Protein AF-A0A4Z0NPW8-F1 (afdb_monomer_lite)

Sequence (145 aa):
MIRLLHLAAIAGLIASAIYAYSIKYDTLYQAEQVAKLKTRLRKERDAIAVLRAEWQLLTRPDRLQGAVDKYLTLEPIGTAHLGRLADLPARADRGDEIARKLEALGLGATATPAAKERAPSTTAGRAEEPRTTGSTSTRTPTAKR

Secondary structure (DSSP, 8-state):
-HHHHHHHHHHHHHHHHHHHHHHHHHHHHHHHHHHHHHHHHHHHHHHHHHHHHHHHHHT-HHHHHHHHHHH--PPP--GGG---TTTSPP------HHHHHHHHTT---S-----------------------------------

Foldseek 3Di:
DVVVVVVVVVVVVVVVVVVVVVVVVVVVVVVVVVVVVVVVVVVVVVVVVVVVVVVCVVPVVVVVVVCCVVPPPDDPCDPVVVDDPVNDDDDPCPPPVVQVVCVVVVVNDDDDDDDDDDDDDDDDDDDDDDDDDDDDDDDDDDDDD

Radius of gyration: 37.79 Å; chains: 1; bounding box: 86×76×91 Å

Organism: NCBI:txid1141884

InterPro domains:
  IPR061217 Putative cell division protein FtsL, alphaproteobacteria [NF049847] (3-78)

pLDDT: mean 71.42, std 19.57, range [32.28, 97.5]

Structure (mmCIF, N/CA/C/O backbone):
data_AF-A0A4Z0NPW8-F1
#
_entry.id   AF-A0A4Z0NPW8-F1
#
loop_
_atom_site.group_PDB
_atom_site.id
_atom_site.type_symbol
_atom_site.label_atom_id
_atom_site.label_alt_id
_atom_site.label_comp_id
_atom_site.label_asym_id
_atom_site.label_entity_id
_atom_site.label_seq_id
_atom_site.pdbx_PDB_ins_code
_atom_site.Cartn_x
_atom_site.Cartn_y
_atom_site.Cartn_z
_atom_site.occupancy
_atom_site.B_iso_or_equiv
_atom_site.auth_seq_id
_atom_site.auth_comp_id
_atom_site.auth_asym_id
_atom_site.auth_atom_id
_atom_site.pdbx_PDB_model_num
ATOM 1 N N . MET A 1 1 ? 31.501 1.187 -51.767 1.00 70.69 1 MET A N 1
ATOM 2 C CA . MET A 1 1 ? 30.043 1.272 -51.513 1.00 70.69 1 MET A CA 1
ATOM 3 C C . MET A 1 1 ? 29.526 0.093 -50.682 1.00 70.69 1 MET A C 1
ATOM 5 O O . MET A 1 1 ? 28.930 0.335 -49.646 1.00 70.69 1 MET A O 1
ATOM 9 N N . ILE A 1 2 ? 29.856 -1.160 -51.021 1.00 85.25 2 ILE A N 1
ATOM 10 C CA . ILE A 1 2 ? 29.462 -2.377 -50.265 1.00 85.25 2 ILE A CA 1
ATOM 11 C C . ILE A 1 2 ? 29.902 -2.386 -48.785 1.00 85.25 2 ILE A C 1
ATOM 13 O O . ILE A 1 2 ? 29.156 -2.821 -47.915 1.00 85.25 2 ILE A O 1
ATOM 17 N N . ARG A 1 3 ? 31.075 -1.827 -48.459 1.00 88.56 3 ARG A N 1
ATOM 18 C CA . ARG A 1 3 ? 31.545 -1.719 -47.062 1.00 88.56 3 ARG A CA 1
ATOM 19 C C . ARG A 1 3 ? 30.628 -0.864 -46.174 1.00 88.56 3 ARG A C 1
ATOM 21 O O . ARG A 1 3 ? 30.493 -1.162 -44.995 1.00 88.56 3 ARG A O 1
ATOM 28 N N . LEU A 1 4 ? 29.980 0.159 -46.743 1.00 93.38 4 LEU A N 1
ATOM 29 C CA . LEU A 1 4 ? 29.052 1.027 -46.011 1.00 93.38 4 LEU A CA 1
ATOM 30 C C . LEU A 1 4 ? 27.768 0.267 -45.643 1.00 93.38 4 LEU A C 1
ATOM 32 O O . LEU A 1 4 ? 27.273 0.394 -44.529 1.00 93.38 4 LEU A O 1
ATOM 36 N N . LEU A 1 5 ? 27.282 -0.575 -46.563 1.00 93.69 5 LEU A N 1
ATOM 37 C CA . LEU A 1 5 ? 26.132 -1.454 -46.337 1.00 93.69 5 LEU A CA 1
ATOM 38 C C . LEU A 1 5 ? 26.407 -2.483 -45.236 1.00 93.69 5 LEU A C 1
ATOM 40 O O . LEU A 1 5 ? 25.559 -2.679 -44.372 1.00 93.69 5 LEU A O 1
ATOM 44 N N . HIS A 1 6 ? 27.597 -3.093 -45.210 1.00 93.88 6 HIS A N 1
ATOM 45 C CA . HIS A 1 6 ? 27.975 -3.988 -44.110 1.00 93.88 6 HIS A CA 1
ATOM 46 C C . HIS A 1 6 ? 28.028 -3.260 -42.764 1.00 93.88 6 HIS A C 1
ATOM 48 O O . HIS A 1 6 ? 27.532 -3.787 -41.771 1.00 93.88 6 HIS A O 1
ATOM 54 N N . LEU A 1 7 ? 28.574 -2.041 -42.728 1.00 95.38 7 LEU A N 1
ATOM 55 C CA . LEU A 1 7 ? 28.615 -1.238 -41.507 1.00 95.38 7 LEU A CA 1
ATOM 56 C C . LEU A 1 7 ? 27.201 -0.915 -40.998 1.00 95.38 7 LEU A C 1
ATOM 58 O O . LEU A 1 7 ? 26.927 -1.066 -39.811 1.00 95.38 7 LEU A O 1
ATOM 62 N N . ALA A 1 8 ? 26.293 -0.540 -41.903 1.00 95.56 8 ALA A N 1
ATOM 63 C CA . ALA A 1 8 ? 24.893 -0.284 -41.577 1.00 95.56 8 ALA A CA 1
ATOM 64 C C . ALA A 1 8 ? 24.174 -1.547 -41.073 1.00 95.56 8 ALA A C 1
ATOM 66 O O . ALA A 1 8 ? 23.426 -1.478 -40.101 1.00 95.56 8 ALA A O 1
ATOM 67 N N . ALA A 1 9 ? 24.435 -2.709 -41.681 1.00 94.81 9 ALA A N 1
ATOM 68 C CA . ALA A 1 9 ? 23.865 -3.981 -41.242 1.00 94.81 9 ALA A CA 1
ATOM 69 C C . ALA A 1 9 ? 24.342 -4.372 -39.832 1.00 94.81 9 ALA A C 1
ATOM 71 O O . ALA A 1 9 ? 23.532 -4.762 -38.993 1.00 94.81 9 ALA A O 1
ATOM 72 N N . ILE A 1 10 ? 25.639 -4.214 -39.545 1.00 96.38 10 ILE A N 1
ATOM 73 C CA . ILE A 1 10 ? 26.202 -4.465 -38.210 1.00 96.38 10 ILE A CA 1
ATOM 74 C C . ILE A 1 10 ? 25.614 -3.483 -37.191 1.00 96.38 10 ILE A C 1
ATOM 76 O O . ILE A 1 10 ? 25.207 -3.900 -36.109 1.00 96.38 10 ILE A O 1
ATOM 80 N N . ALA A 1 11 ? 25.508 -2.198 -37.540 1.00 96.94 11 ALA A N 1
ATOM 81 C CA . ALA A 1 11 ? 24.889 -1.194 -36.679 1.00 96.94 11 ALA A CA 1
ATOM 82 C C . ALA A 1 11 ? 23.421 -1.533 -36.369 1.00 96.94 11 ALA A C 1
ATOM 84 O O . ALA 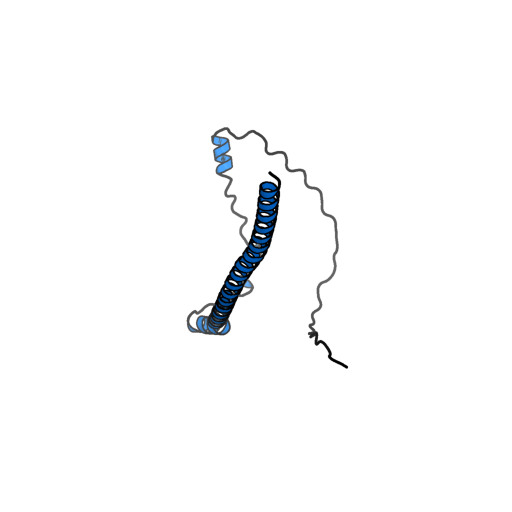A 1 11 ? 23.011 -1.455 -35.213 1.00 96.94 11 ALA A O 1
ATOM 85 N N . GLY A 1 12 ? 22.652 -1.978 -37.369 1.00 97.50 12 GLY A N 1
ATOM 86 C CA . GLY A 1 12 ? 21.277 -2.443 -37.182 1.00 97.50 12 GLY A CA 1
ATOM 87 C C . GLY A 1 12 ? 21.181 -3.654 -36.250 1.00 97.50 12 GLY A C 1
ATOM 88 O O . GLY A 1 12 ? 20.324 -3.688 -35.368 1.00 97.50 12 GLY A O 1
ATOM 89 N N . LEU A 1 13 ? 22.098 -4.616 -36.383 1.00 97.19 13 LEU A N 1
ATOM 90 C CA . LEU A 1 13 ? 22.153 -5.792 -35.511 1.00 97.19 13 LEU A CA 1
ATOM 91 C C . LEU A 1 13 ? 22.464 -5.407 -34.059 1.00 97.19 13 LEU A C 1
ATOM 93 O O . LEU A 1 13 ? 21.777 -5.856 -33.141 1.00 97.19 13 LEU A O 1
ATOM 97 N N . ILE A 1 14 ? 23.453 -4.534 -33.849 1.00 97.19 14 ILE A N 1
ATOM 98 C CA . ILE A 1 14 ? 23.809 -4.027 -32.517 1.00 97.19 14 ILE A CA 1
ATOM 99 C C . ILE A 1 14 ? 22.635 -3.248 -31.910 1.00 97.19 14 ILE A C 1
ATOM 101 O O . ILE A 1 14 ? 22.282 -3.482 -30.756 1.00 97.19 14 ILE A O 1
ATOM 105 N N . ALA A 1 15 ? 21.983 -2.373 -32.682 1.00 96.44 15 ALA A N 1
ATOM 106 C CA . ALA A 1 15 ? 20.821 -1.614 -32.223 1.00 96.44 15 ALA A CA 1
ATOM 107 C C . ALA A 1 15 ? 19.666 -2.535 -31.801 1.00 96.44 15 ALA A C 1
ATOM 109 O O . ALA A 1 15 ? 19.086 -2.343 -30.732 1.00 96.44 15 ALA A O 1
ATOM 110 N N . SER A 1 16 ? 19.377 -3.578 -32.587 1.00 96.38 16 SER A N 1
ATOM 111 C CA . SER A 1 16 ? 18.358 -4.573 -32.242 1.00 96.38 16 SER A CA 1
ATOM 112 C C . SER A 1 16 ? 18.700 -5.330 -30.956 1.00 96.38 16 SER A C 1
ATOM 114 O O . SER A 1 16 ? 17.810 -5.583 -30.144 1.00 96.38 16 SER A O 1
ATOM 116 N N . ALA A 1 17 ? 19.970 -5.687 -30.752 1.00 95.62 17 ALA A N 1
ATOM 117 C CA . ALA A 1 17 ? 20.415 -6.372 -29.541 1.00 95.62 17 ALA A CA 1
ATOM 118 C C . ALA A 1 17 ? 20.272 -5.480 -28.297 1.00 95.62 17 ALA A C 1
ATOM 120 O O . ALA A 1 17 ? 19.758 -5.929 -27.272 1.00 95.62 17 ALA A O 1
ATOM 121 N N . ILE A 1 18 ? 20.668 -4.206 -28.403 1.00 94.75 18 ILE A N 1
ATOM 122 C CA . ILE A 1 18 ? 20.516 -3.220 -27.324 1.00 94.75 18 ILE A CA 1
ATOM 123 C C . ILE A 1 18 ? 19.035 -3.014 -26.993 1.00 94.75 18 ILE A C 1
ATOM 125 O O . ILE A 1 18 ? 18.667 -3.059 -25.822 1.00 94.75 18 ILE A O 1
ATOM 129 N N . TYR A 1 19 ? 18.183 -2.850 -28.007 1.00 94.25 19 TYR A N 1
ATOM 130 C CA . TYR A 1 19 ? 16.743 -2.651 -27.829 1.00 94.25 19 TYR A CA 1
ATOM 131 C C . TYR A 1 19 ? 16.062 -3.845 -27.141 1.00 94.25 19 TYR A C 1
ATOM 133 O O . TYR A 1 19 ? 15.275 -3.680 -26.210 1.00 94.25 19 TYR A O 1
ATOM 141 N N . ALA A 1 20 ? 16.398 -5.073 -27.542 1.00 92.00 20 ALA A N 1
ATOM 142 C CA . ALA A 1 20 ? 15.877 -6.267 -26.880 1.00 92.00 20 ALA A CA 1
ATOM 143 C C . ALA A 1 20 ? 16.334 -6.357 -25.412 1.00 92.00 20 ALA A C 1
ATOM 145 O O . ALA A 1 20 ? 15.563 -6.751 -24.532 1.00 92.00 20 ALA A O 1
ATOM 146 N N . TYR A 1 21 ? 17.583 -5.972 -25.134 1.00 93.19 21 TYR A N 1
ATOM 147 C CA . TYR A 1 21 ? 18.124 -5.972 -23.780 1.00 93.19 21 TYR A CA 1
ATOM 148 C C . TYR A 1 21 ? 17.486 -4.898 -22.892 1.00 93.19 21 TYR A C 1
ATOM 150 O O . TYR A 1 21 ? 17.165 -5.192 -21.740 1.00 93.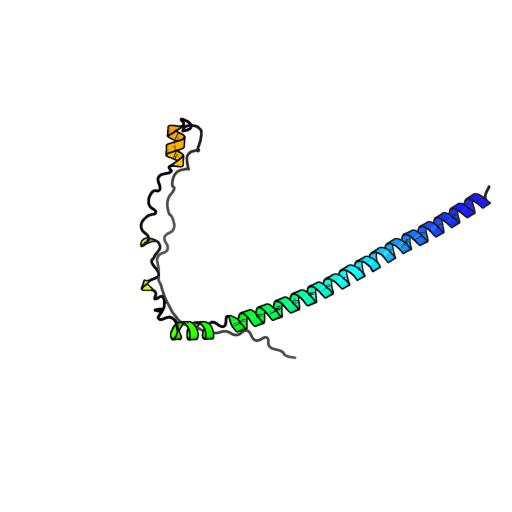19 21 TYR A O 1
ATOM 158 N N . SER A 1 22 ? 17.246 -3.691 -23.416 1.00 86.94 22 SER A N 1
ATOM 159 C CA . SER A 1 22 ? 16.602 -2.617 -22.652 1.00 86.94 22 SER A CA 1
ATOM 160 C C . SER A 1 22 ? 15.196 -3.021 -22.212 1.00 86.94 22 SER A C 1
ATOM 162 O O . SER A 1 22 ? 14.884 -2.905 -21.032 1.00 86.94 22 SER A O 1
ATOM 164 N N . ILE A 1 23 ? 14.403 -3.633 -23.103 1.00 86.88 23 ILE A N 1
ATOM 165 C CA . ILE A 1 23 ? 13.065 -4.146 -22.760 1.00 86.88 23 ILE A CA 1
ATOM 166 C C . ILE A 1 23 ? 13.145 -5.168 -21.622 1.00 86.88 23 ILE A C 1
ATOM 168 O O . ILE A 1 23 ? 12.387 -5.092 -20.654 1.00 86.88 23 ILE A O 1
ATOM 172 N N . LYS A 1 24 ? 14.077 -6.126 -21.705 1.00 83.75 24 LYS A N 1
ATOM 173 C CA . LYS A 1 24 ? 14.257 -7.121 -20.640 1.00 83.75 24 LYS A CA 1
ATOM 174 C C . LYS A 1 24 ? 14.603 -6.442 -19.312 1.00 83.75 24 LYS A C 1
ATOM 176 O O . LYS A 1 24 ? 14.028 -6.793 -18.284 1.00 83.75 24 LYS A O 1
ATOM 181 N N . TYR A 1 25 ? 15.506 -5.469 -19.329 1.00 81.31 25 TYR A N 1
ATOM 182 C CA . TYR A 1 25 ? 15.975 -4.803 -18.118 1.00 81.31 25 TYR A CA 1
ATOM 183 C C . TYR A 1 25 ? 14.899 -3.922 -17.468 1.00 81.31 25 TYR A C 1
ATOM 185 O O . TYR A 1 25 ? 14.732 -3.961 -16.248 1.00 81.31 25 TYR A O 1
ATOM 193 N N . ASP A 1 26 ? 14.106 -3.214 -18.274 1.00 75.62 26 ASP A N 1
ATOM 194 C CA . ASP A 1 26 ? 13.009 -2.372 -17.793 1.00 75.62 26 ASP A CA 1
ATOM 195 C C . ASP A 1 26 ? 11.963 -3.199 -17.035 1.00 75.62 26 ASP A C 1
ATOM 197 O O . ASP A 1 26 ? 11.493 -2.794 -15.968 1.00 75.62 26 ASP A O 1
ATOM 201 N N . THR A 1 27 ? 11.646 -4.404 -17.524 1.00 79.00 27 THR A N 1
ATOM 202 C CA . THR A 1 27 ? 10.704 -5.296 -16.826 1.00 79.00 27 THR A CA 1
ATOM 203 C C . THR A 1 27 ? 11.241 -5.782 -15.481 1.00 79.00 27 THR A C 1
ATOM 205 O O . THR A 1 27 ? 10.485 -5.834 -14.510 1.00 79.00 27 THR A O 1
ATOM 208 N N . LEU A 1 28 ? 12.540 -6.087 -15.391 1.00 76.38 28 LEU A N 1
ATOM 209 C CA . LEU A 1 28 ? 13.173 -6.518 -14.143 1.00 76.38 28 LEU A CA 1
ATOM 210 C C . LEU A 1 28 ? 13.216 -5.379 -13.123 1.00 76.38 28 LEU A C 1
ATOM 212 O O . LEU A 1 28 ? 12.834 -5.579 -11.970 1.00 76.38 28 LEU A O 1
ATOM 216 N N . TYR A 1 29 ? 13.604 -4.177 -13.552 1.00 79.44 29 TYR A N 1
ATOM 217 C CA . TYR A 1 29 ? 13.676 -3.012 -12.674 1.00 79.44 29 TYR A CA 1
ATOM 218 C C . TYR A 1 29 ? 12.308 -2.686 -12.064 1.00 79.44 29 TYR A C 1
ATOM 220 O O . TYR A 1 29 ? 12.180 -2.544 -10.845 1.00 79.44 29 TYR A O 1
ATOM 228 N N . GLN A 1 30 ? 11.252 -2.650 -12.882 1.00 75.56 30 GLN A N 1
ATOM 229 C CA . GLN A 1 30 ? 9.906 -2.381 -12.376 1.00 75.56 30 GLN A CA 1
ATOM 230 C C . GLN A 1 30 ? 9.363 -3.520 -11.506 1.00 75.56 30 GLN A C 1
ATOM 232 O O . GLN A 1 30 ? 8.706 -3.258 -10.495 1.00 75.56 30 GLN A O 1
ATOM 237 N N . ALA A 1 31 ? 9.674 -4.779 -11.830 1.00 80.38 31 ALA A N 1
ATOM 238 C CA . ALA A 1 31 ? 9.303 -5.917 -10.993 1.00 80.38 31 ALA A CA 1
ATOM 239 C C . ALA A 1 31 ? 9.941 -5.835 -9.595 1.00 80.38 31 ALA A C 1
ATOM 241 O O . ALA A 1 31 ? 9.257 -6.066 -8.592 1.00 80.38 31 ALA A O 1
ATOM 242 N N . GLU A 1 32 ? 11.212 -5.437 -9.502 1.00 82.12 32 GLU A N 1
ATOM 243 C CA . GLU A 1 32 ? 11.882 -5.209 -8.220 1.00 82.12 32 GLU A CA 1
ATOM 244 C C . GLU A 1 32 ? 11.237 -4.076 -7.417 1.00 82.12 32 GLU A C 1
ATOM 246 O O . GLU A 1 32 ? 11.045 -4.209 -6.204 1.00 82.12 32 GLU A O 1
ATOM 251 N N . GLN A 1 33 ? 10.876 -2.967 -8.069 1.00 86.69 33 GLN A N 1
ATOM 252 C CA . GLN A 1 33 ? 10.196 -1.856 -7.398 1.00 86.69 33 GLN A CA 1
ATOM 253 C C . GLN A 1 33 ? 8.840 -2.289 -6.834 1.00 86.69 33 GL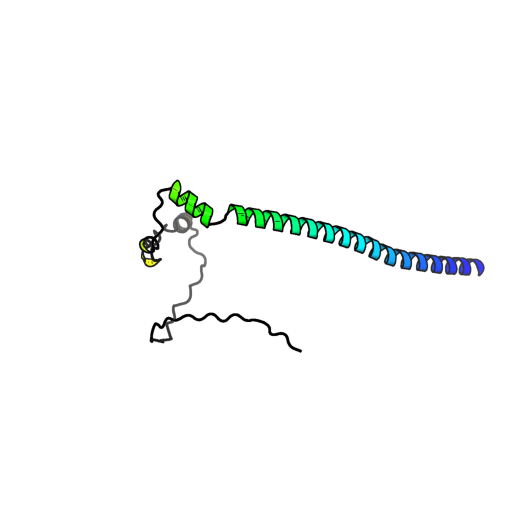N A C 1
ATOM 255 O O . GLN A 1 33 ? 8.535 -2.016 -5.669 1.00 86.69 33 GLN A O 1
ATOM 260 N N . VAL A 1 34 ? 8.053 -3.035 -7.613 1.00 90.19 34 VAL A N 1
ATOM 261 C CA . VAL A 1 34 ? 6.766 -3.582 -7.166 1.00 90.19 34 VAL A CA 1
ATOM 262 C C . VAL A 1 34 ? 6.955 -4.557 -6.002 1.00 90.19 34 VAL A C 1
ATOM 264 O O . VAL A 1 34 ? 6.183 -4.513 -5.043 1.00 90.19 34 VAL A O 1
ATOM 267 N N . ALA A 1 35 ? 7.982 -5.409 -6.028 1.00 89.38 35 ALA A N 1
ATOM 268 C CA . ALA A 1 35 ? 8.289 -6.312 -4.918 1.00 89.38 35 ALA A CA 1
ATOM 269 C C . ALA A 1 35 ? 8.660 -5.540 -3.636 1.00 89.38 35 ALA A C 1
ATOM 271 O O . ALA A 1 35 ? 8.141 -5.832 -2.553 1.00 89.38 35 ALA A O 1
ATOM 272 N N . LYS A 1 36 ? 9.490 -4.496 -3.752 1.00 91.62 36 LYS A N 1
ATOM 273 C CA . LYS A 1 36 ? 9.837 -3.599 -2.635 1.00 91.62 36 LYS A CA 1
ATOM 274 C C . LYS A 1 36 ? 8.602 -2.889 -2.072 1.00 91.62 36 LYS A C 1
ATOM 276 O O . LYS A 1 36 ? 8.448 -2.813 -0.857 1.00 91.62 36 LYS A O 1
ATOM 281 N N . LEU A 1 37 ? 7.687 -2.422 -2.920 1.00 93.75 37 LEU A N 1
ATOM 282 C CA . LEU A 1 37 ? 6.441 -1.799 -2.462 1.00 93.75 37 LEU A CA 1
ATOM 283 C C . LEU A 1 37 ? 5.514 -2.801 -1.768 1.00 93.75 37 LEU A C 1
ATOM 285 O O . LEU A 1 37 ? 5.002 -2.520 -0.687 1.00 93.75 37 LEU A O 1
ATOM 289 N N . LYS A 1 38 ? 5.335 -3.994 -2.343 1.00 93.69 38 LYS A N 1
ATOM 290 C CA . LYS A 1 38 ? 4.498 -5.053 -1.756 1.00 93.69 38 LYS A CA 1
ATOM 291 C C . LYS A 1 38 ? 4.989 -5.473 -0.373 1.00 93.69 38 LYS A C 1
ATOM 293 O O . LYS A 1 38 ? 4.172 -5.684 0.520 1.00 93.69 38 LYS A O 1
ATOM 298 N N . THR A 1 39 ? 6.304 -5.568 -0.178 1.00 94.81 39 THR A N 1
ATOM 299 C CA . THR A 1 39 ? 6.874 -5.896 1.137 1.00 94.81 39 THR A CA 1
ATOM 300 C C . THR A 1 39 ? 6.646 -4.783 2.161 1.00 94.81 39 THR A C 1
ATOM 302 O O . THR A 1 39 ? 6.299 -5.091 3.299 1.00 94.81 39 THR A O 1
ATOM 305 N N . ARG A 1 40 ? 6.753 -3.502 1.778 1.00 93.75 40 ARG A N 1
ATOM 306 C CA . ARG A 1 40 ? 6.391 -2.373 2.661 1.00 93.75 40 ARG A CA 1
ATOM 307 C C . ARG A 1 40 ? 4.908 -2.386 3.024 1.00 93.75 40 ARG A C 1
ATOM 309 O O . ARG A 1 40 ? 4.583 -2.365 4.205 1.00 93.75 40 ARG A O 1
ATOM 316 N N . LEU A 1 41 ? 4.029 -2.551 2.033 1.00 95.62 41 LEU A N 1
ATOM 317 C CA . LEU A 1 41 ? 2.584 -2.636 2.252 1.00 95.62 41 LEU A CA 1
ATOM 318 C C . LEU A 1 41 ? 2.218 -3.786 3.197 1.00 95.62 41 LEU A C 1
ATOM 320 O O . LEU A 1 41 ? 1.304 -3.663 4.010 1.00 95.62 41 LEU A O 1
ATOM 324 N N . ARG A 1 42 ? 2.924 -4.921 3.106 1.00 95.19 42 ARG A N 1
ATOM 325 C CA . ARG A 1 42 ? 2.707 -6.035 4.029 1.00 95.19 42 ARG A CA 1
ATOM 326 C C . ARG A 1 42 ? 3.067 -5.653 5.464 1.00 95.19 42 ARG A C 1
ATOM 328 O O . ARG A 1 42 ? 2.247 -5.875 6.346 1.00 95.19 42 ARG A O 1
ATOM 335 N N . LYS A 1 43 ? 4.226 -5.023 5.676 1.00 95.50 43 LYS A N 1
ATOM 336 C CA . LYS A 1 43 ? 4.651 -4.546 7.003 1.00 95.50 43 LYS A CA 1
ATOM 337 C C . LYS A 1 43 ? 3.659 -3.550 7.603 1.00 95.50 43 LYS A C 1
ATOM 339 O O . LYS A 1 43 ? 3.320 -3.662 8.774 1.00 95.50 43 LYS A O 1
ATOM 344 N N . GLU A 1 44 ? 3.166 -2.611 6.800 1.00 95.56 44 GLU A N 1
ATOM 345 C CA . GLU A 1 44 ? 2.157 -1.639 7.240 1.00 95.56 44 GLU A CA 1
ATOM 346 C C . GLU A 1 44 ? 0.842 -2.322 7.635 1.00 95.56 44 GLU A C 1
ATOM 348 O O . GLU A 1 44 ? 0.264 -2.005 8.672 1.00 95.56 44 GLU A O 1
ATOM 353 N N . ARG A 1 45 ? 0.385 -3.307 6.853 1.00 95.94 45 ARG A N 1
ATOM 354 C CA . ARG A 1 45 ? -0.813 -4.095 7.187 1.00 95.94 45 ARG A CA 1
ATOM 355 C C . ARG A 1 45 ? -0.649 -4.890 8.475 1.00 95.94 45 ARG A C 1
ATOM 357 O O . ARG A 1 45 ? -1.584 -4.932 9.270 1.00 95.94 45 ARG A O 1
ATOM 364 N N . ASP A 1 46 ? 0.515 -5.496 8.679 1.00 95.88 46 ASP A N 1
ATOM 365 C CA . ASP A 1 46 ? 0.806 -6.244 9.901 1.00 95.88 46 ASP A CA 1
ATOM 366 C C . ASP A 1 46 ? 0.835 -5.292 11.117 1.00 95.88 46 ASP A C 1
ATOM 368 O O . ASP A 1 46 ? 0.254 -5.609 12.153 1.00 95.88 46 ASP A O 1
ATOM 372 N N . ALA A 1 47 ? 1.385 -4.078 10.974 1.00 95.69 47 ALA A N 1
ATOM 373 C CA . ALA A 1 47 ? 1.333 -3.050 12.019 1.00 95.69 47 ALA A CA 1
ATOM 374 C C . ALA A 1 47 ? -0.111 -2.628 12.353 1.00 95.69 47 ALA A C 1
ATOM 376 O O . ALA A 1 47 ? -0.494 -2.601 13.521 1.00 95.69 47 ALA A O 1
ATOM 377 N N . ILE A 1 48 ? -0.949 -2.372 11.341 1.00 95.94 48 ILE A N 1
ATOM 378 C CA . ILE A 1 48 ? -2.373 -2.049 11.542 1.00 95.94 48 ILE A CA 1
ATOM 379 C C . ILE A 1 48 ? -3.103 -3.191 12.261 1.00 95.94 48 ILE A C 1
ATOM 381 O O . ILE A 1 48 ? -3.955 -2.935 13.113 1.00 95.94 48 ILE A O 1
ATOM 385 N N . ALA A 1 49 ? -2.785 -4.448 11.939 1.00 95.19 49 ALA A N 1
ATOM 386 C CA . ALA A 1 49 ? -3.389 -5.604 12.596 1.00 95.19 49 ALA A CA 1
ATOM 387 C C . ALA A 1 49 ? -3.049 -5.655 14.094 1.00 95.19 49 ALA A C 1
ATOM 389 O O . ALA A 1 49 ? -3.941 -5.912 14.903 1.00 95.19 49 ALA A O 1
ATOM 390 N N . VAL A 1 50 ? -1.802 -5.346 14.465 1.00 96.56 50 VAL A N 1
ATOM 391 C CA . VAL A 1 50 ? -1.381 -5.238 15.871 1.00 96.56 50 VAL A CA 1
ATOM 392 C C . VAL A 1 50 ? -2.134 -4.113 16.578 1.00 96.56 50 VAL A C 1
ATOM 394 O O . VAL A 1 50 ? -2.778 -4.370 17.592 1.00 96.56 50 VAL A O 1
ATOM 397 N N . LEU A 1 51 ? -2.161 -2.903 16.008 1.00 95.56 51 LEU A N 1
ATOM 398 C CA . LEU A 1 51 ? -2.889 -1.772 16.601 1.00 95.56 51 LEU A CA 1
ATOM 399 C C . LEU A 1 51 ? -4.383 -2.081 16.776 1.00 95.56 51 LEU A C 1
ATOM 401 O O . LEU A 1 51 ? -4.997 -1.707 17.773 1.00 95.56 51 LEU A O 1
ATOM 405 N N . ARG A 1 52 ? -4.992 -2.791 15.821 1.00 93.06 52 ARG A N 1
ATOM 406 C CA . ARG A 1 52 ? -6.395 -3.205 15.923 1.00 93.06 52 ARG A CA 1
ATOM 407 C C . ARG A 1 52 ? -6.611 -4.234 17.032 1.00 93.06 52 ARG A C 1
ATOM 409 O O . ARG A 1 52 ? -7.635 -4.167 17.707 1.00 93.06 52 ARG A O 1
ATOM 416 N N . ALA A 1 53 ? -5.669 -5.154 17.231 1.00 93.62 53 ALA A N 1
ATOM 417 C CA . ALA A 1 53 ? -5.713 -6.110 18.333 1.00 93.62 53 ALA A CA 1
ATOM 418 C C . ALA A 1 53 ? -5.568 -5.407 19.694 1.00 93.62 53 ALA A C 1
ATOM 420 O O . ALA A 1 53 ? -6.304 -5.718 20.631 1.00 93.62 53 ALA A O 1
ATOM 421 N N . GLU A 1 54 ? -4.687 -4.412 19.791 1.00 93.25 54 GLU A N 1
ATOM 422 C CA . GLU A 1 54 ? -4.551 -3.567 20.983 1.00 93.25 54 GLU A CA 1
ATOM 423 C C . GLU A 1 54 ? -5.828 -2.770 21.257 1.00 93.25 54 GLU A C 1
ATOM 425 O O . GLU A 1 54 ? -6.302 -2.718 22.392 1.00 93.25 54 GLU A O 1
ATOM 430 N N . TRP A 1 55 ? -6.453 -2.217 20.218 1.00 90.75 55 TRP A N 1
ATOM 431 C CA . TRP A 1 55 ? -7.728 -1.521 20.365 1.00 90.75 55 TRP A CA 1
ATOM 432 C C . TRP A 1 55 ? -8.835 -2.460 20.857 1.00 90.75 55 TRP A C 1
ATOM 434 O O . TRP A 1 55 ? -9.557 -2.128 21.792 1.00 90.75 55 TRP A O 1
ATOM 444 N N . GLN A 1 56 ? -8.923 -3.678 20.315 1.00 89.25 56 GLN A N 1
ATOM 445 C CA . GLN A 1 56 ? -9.856 -4.697 20.810 1.00 89.25 56 GLN A CA 1
ATOM 446 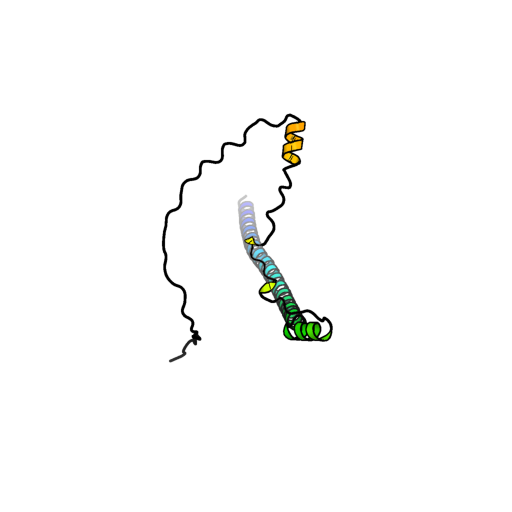C C . GLN A 1 56 ? -9.590 -5.090 22.269 1.00 89.25 56 GLN A C 1
ATOM 448 O O . GLN A 1 56 ? -10.531 -5.368 23.011 1.00 89.25 56 GLN A O 1
ATOM 453 N N . LEU A 1 57 ? -8.325 -5.111 22.694 1.00 86.38 57 LEU A N 1
ATOM 454 C CA . LEU A 1 57 ? -7.940 -5.347 24.084 1.00 86.38 57 LEU A CA 1
ATOM 455 C C . LEU A 1 57 ? -8.385 -4.196 25.004 1.00 86.38 57 LEU A C 1
ATOM 457 O O . LEU A 1 57 ? -8.865 -4.460 26.109 1.00 86.38 57 LEU A O 1
ATOM 461 N N . LEU A 1 58 ? -8.255 -2.943 24.559 1.00 81.56 58 LEU A N 1
ATOM 462 C CA . LEU A 1 58 ? -8.676 -1.760 25.320 1.00 81.56 58 LEU A CA 1
ATOM 463 C C . LEU A 1 58 ? -10.202 -1.616 25.382 1.00 81.56 58 LEU A C 1
ATOM 465 O O . LEU A 1 58 ? -10.740 -1.287 26.435 1.00 81.56 58 LEU A O 1
ATOM 469 N N . THR A 1 59 ? -10.910 -1.911 24.292 1.00 81.06 59 THR A N 1
ATOM 470 C CA . THR A 1 59 ? -12.377 -1.801 24.187 1.00 81.06 59 THR A CA 1
ATOM 471 C C . THR A 1 59 ? -13.094 -3.077 24.642 1.00 81.06 59 THR A C 1
ATOM 473 O O . THR A 1 59 ? -14.232 -3.330 24.253 1.00 81.06 59 THR A O 1
ATOM 476 N N . ARG A 1 60 ? -12.459 -3.918 25.471 1.00 82.81 60 ARG A N 1
ATOM 477 C CA . ARG A 1 60 ? -13.115 -5.118 26.011 1.00 82.81 60 ARG A CA 1
ATOM 478 C C . ARG A 1 60 ? -14.411 -4.715 26.736 1.00 82.81 60 ARG A C 1
ATOM 480 O O . ARG A 1 60 ? -14.325 -3.991 27.732 1.00 82.81 60 ARG A O 1
ATOM 487 N N . PRO A 1 61 ? -15.590 -5.188 26.278 1.00 78.50 61 PRO A N 1
ATOM 488 C CA . PRO A 1 61 ? -16.881 -4.735 26.793 1.00 78.50 61 PRO A CA 1
ATOM 489 C C . PRO A 1 61 ? -17.042 -5.056 28.275 1.00 78.50 61 PRO A C 1
ATOM 491 O O . PRO A 1 61 ? -17.596 -4.250 28.998 1.00 78.50 61 PRO A O 1
ATOM 494 N N . ASP A 1 62 ? -16.461 -6.161 28.738 1.00 77.69 62 ASP A N 1
ATOM 495 C CA . ASP A 1 62 ? -16.452 -6.576 30.143 1.00 77.69 62 ASP A CA 1
ATOM 496 C C . ASP A 1 62 ? -15.776 -5.540 31.068 1.00 77.69 62 ASP A C 1
ATOM 498 O O . ASP A 1 62 ? -16.294 -5.183 32.124 1.00 77.69 62 ASP A O 1
ATOM 502 N N . ARG A 1 63 ? -14.652 -4.940 30.631 1.00 77.25 63 ARG A N 1
ATOM 503 C CA . ARG A 1 63 ? -13.982 -3.873 31.403 1.00 77.25 63 ARG A CA 1
ATOM 504 C C . ARG A 1 63 ? -14.755 -2.558 31.358 1.00 77.25 63 ARG A C 1
ATOM 506 O O . ARG A 1 63 ? -14.737 -1.817 32.336 1.00 77.25 63 ARG A O 1
ATOM 513 N N . LEU A 1 64 ? -15.402 -2.265 30.230 1.00 75.12 64 LEU A N 1
ATOM 514 C CA . LEU A 1 64 ? -16.253 -1.085 30.081 1.00 75.12 64 LEU A CA 1
ATOM 515 C C . LEU A 1 64 ? -17.532 -1.216 30.916 1.00 75.12 64 LEU A C 1
ATOM 517 O O . LEU A 1 64 ? -17.896 -0.257 31.580 1.00 75.12 64 LEU A O 1
ATOM 521 N N . GLN A 1 65 ? -18.157 -2.394 30.954 1.00 72.44 65 GLN A N 1
ATOM 522 C CA . GLN A 1 65 ? -19.326 -2.694 31.786 1.00 72.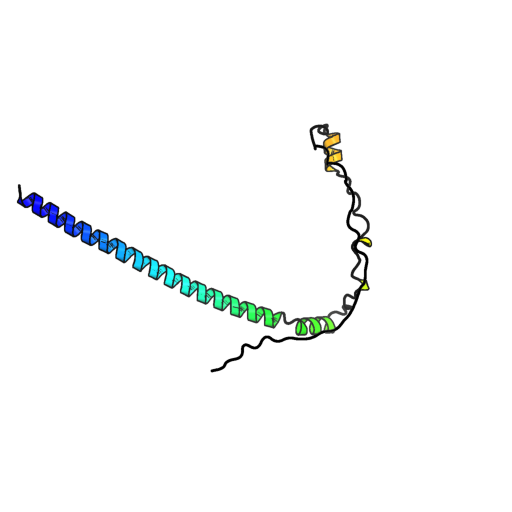44 65 GLN A CA 1
ATOM 523 C C . GLN A 1 65 ? -18.982 -2.569 33.269 1.00 72.44 65 GLN A C 1
ATOM 525 O O . GLN A 1 65 ? -19.624 -1.793 33.963 1.00 72.44 65 GLN A O 1
ATOM 530 N N . GLY A 1 66 ? -17.882 -3.178 33.726 1.00 76.19 66 GLY A N 1
ATOM 531 C CA . GLY A 1 66 ? -17.445 -3.021 35.117 1.00 76.19 66 GLY A CA 1
ATOM 532 C C . GLY A 1 66 ? -17.086 -1.577 35.505 1.00 76.19 66 GLY A C 1
ATOM 533 O O . GLY A 1 66 ? -17.261 -1.185 36.657 1.00 76.19 66 GLY A O 1
ATOM 534 N N . ALA A 1 67 ? -16.593 -0.760 34.566 1.00 72.12 67 ALA A N 1
ATOM 535 C CA . ALA A 1 67 ? -16.346 0.663 34.809 1.00 72.12 67 ALA A CA 1
ATOM 536 C C . ALA A 1 67 ? -17.644 1.485 34.831 1.00 72.12 67 ALA A C 1
ATOM 538 O O . ALA A 1 67 ? -17.778 2.375 35.670 1.00 72.12 67 ALA A O 1
ATOM 539 N N . VAL A 1 68 ? -18.597 1.182 33.946 1.00 74.44 68 VAL A N 1
ATOM 540 C CA . VAL A 1 68 ? -19.932 1.790 33.958 1.00 74.44 68 VAL A CA 1
ATOM 541 C C . VAL A 1 68 ? -20.626 1.456 35.273 1.00 74.44 68 VAL A C 1
ATOM 543 O O . VAL A 1 68 ? -20.933 2.384 36.004 1.00 74.44 68 VAL A O 1
ATOM 546 N N . ASP A 1 69 ? -20.728 0.185 35.659 1.00 69.12 69 ASP A N 1
ATOM 547 C CA . ASP A 1 69 ? -21.405 -0.240 36.894 1.00 69.12 69 ASP A CA 1
ATOM 548 C C . ASP A 1 69 ? -20.811 0.402 38.159 1.00 69.12 69 ASP A C 1
ATOM 550 O O . ASP A 1 69 ? -21.519 0.678 39.128 1.00 69.12 69 ASP A O 1
ATOM 554 N N . LYS A 1 70 ? -19.496 0.652 38.166 1.00 70.31 70 LYS A N 1
ATOM 555 C CA . LYS A 1 70 ? -18.794 1.218 39.324 1.00 70.31 70 LYS A CA 1
ATOM 556 C C . LYS A 1 70 ? -18.879 2.742 39.416 1.00 70.31 70 LYS A C 1
ATOM 558 O O . LYS A 1 70 ? -18.901 3.272 40.526 1.00 70.31 70 LYS A O 1
ATOM 563 N N . TYR A 1 71 ? -18.839 3.450 38.288 1.00 72.38 71 TYR A N 1
ATOM 564 C CA . TYR A 1 71 ? -18.691 4.913 38.263 1.00 72.38 71 TYR A CA 1
ATOM 565 C C . TYR A 1 71 ? -19.915 5.654 37.724 1.00 72.38 71 TYR A C 1
ATOM 567 O O . TYR A 1 71 ? -20.027 6.862 37.923 1.00 72.38 71 TYR A O 1
ATOM 575 N N . LEU A 1 72 ? -20.829 4.958 37.058 1.00 66.56 72 LEU A N 1
ATOM 576 C CA . LEU A 1 72 ? -22.006 5.530 36.431 1.00 66.56 72 LEU A CA 1
ATOM 577 C C . LEU A 1 72 ? -23.224 4.713 36.869 1.00 66.56 72 LEU A C 1
ATOM 579 O O . LEU A 1 72 ? -23.394 3.563 36.486 1.00 66.56 72 LEU A O 1
ATOM 583 N N . THR A 1 73 ? -24.096 5.311 37.676 1.00 64.25 73 THR A N 1
ATOM 584 C CA . THR A 1 73 ? -25.370 4.705 38.090 1.00 64.25 73 THR A CA 1
ATOM 585 C C . THR A 1 73 ? -26.352 4.706 36.907 1.00 64.25 73 THR A C 1
ATOM 587 O O . THR A 1 73 ? -27.366 5.397 36.931 1.00 64.25 73 THR A O 1
ATOM 590 N N . LEU A 1 74 ? -26.006 4.020 35.813 1.00 63.09 74 LEU A N 1
ATOM 591 C CA . LEU A 1 74 ? -26.865 3.857 34.644 1.00 63.09 74 LEU A CA 1
ATOM 592 C C . LEU A 1 74 ? -27.730 2.621 34.828 1.00 63.09 74 LEU A C 1
ATOM 594 O O . LEU A 1 74 ? -27.230 1.514 35.006 1.00 63.09 74 LEU A O 1
ATOM 598 N N . GLU A 1 75 ? -29.037 2.820 34.727 1.00 65.06 75 GLU A N 1
ATOM 599 C CA . GLU A 1 75 ? -29.979 1.720 34.615 1.00 65.06 75 GLU A CA 1
ATOM 600 C C . GLU A 1 75 ? -29.818 1.061 33.232 1.00 65.06 75 GLU A C 1
ATOM 602 O O . GLU A 1 75 ? -29.739 1.772 32.220 1.00 65.06 75 GLU A O 1
ATOM 607 N N . PRO A 1 76 ? -29.731 -0.280 33.148 1.00 66.31 76 PRO A N 1
ATOM 608 C CA . PRO A 1 76 ? -29.699 -0.976 31.872 1.00 66.31 76 PRO A CA 1
ATOM 609 C C . PRO A 1 76 ? -30.901 -0.554 31.031 1.00 66.31 76 PRO A C 1
ATOM 611 O O . PRO A 1 76 ? -32.030 -0.537 31.520 1.00 66.31 76 PRO A O 1
ATOM 614 N N . ILE A 1 77 ? -30.672 -0.226 29.759 1.00 64.88 77 ILE A N 1
ATOM 615 C CA . ILE A 1 77 ? -31.744 0.167 28.842 1.00 64.88 77 ILE A CA 1
ATOM 616 C C . ILE A 1 77 ? -32.668 -1.047 28.653 1.00 64.88 77 ILE A C 1
ATOM 618 O O . ILE A 1 77 ? -32.388 -1.948 27.863 1.00 64.88 77 ILE A O 1
ATOM 622 N N . GLY A 1 78 ? -33.744 -1.107 29.436 1.00 66.75 78 GLY A N 1
ATOM 623 C CA . GLY A 1 78 ? -34.747 -2.162 29.358 1.00 66.75 78 GLY A CA 1
ATOM 624 C C . GLY A 1 78 ? -35.600 -2.032 28.098 1.00 66.75 78 GLY A C 1
ATOM 625 O O . GLY A 1 78 ? -35.709 -0.956 27.509 1.00 66.75 78 GLY A O 1
ATOM 626 N N . THR A 1 79 ? -36.275 -3.115 27.711 1.00 63.12 79 THR A N 1
ATOM 627 C CA . THR A 1 79 ? -37.183 -3.155 26.547 1.00 63.12 79 THR A CA 1
ATOM 628 C C . THR A 1 79 ? -38.297 -2.106 26.593 1.00 63.12 79 THR A C 1
ATOM 630 O O . THR A 1 79 ? -38.823 -1.740 25.551 1.00 63.12 79 THR A O 1
ATOM 633 N N . ALA A 1 80 ? -38.605 -1.566 27.775 1.00 65.81 80 ALA A N 1
ATOM 634 C CA . ALA A 1 80 ? -39.538 -0.459 27.966 1.00 65.81 80 ALA A CA 1
ATOM 635 C C . ALA A 1 80 ? -39.062 0.888 27.375 1.00 65.81 80 ALA A C 1
ATOM 637 O O . ALA A 1 80 ? -39.888 1.753 27.109 1.00 65.81 80 ALA A O 1
ATOM 638 N N . HIS A 1 81 ? -37.756 1.073 27.148 1.00 61.38 81 HIS A N 1
ATOM 639 C CA . HIS A 1 81 ? -37.196 2.277 26.514 1.00 61.38 81 HIS A CA 1
ATOM 640 C C . HIS A 1 81 ? -37.138 2.170 24.980 1.00 61.38 81 HIS A C 1
ATOM 642 O O . HIS A 1 81 ? -36.882 3.160 24.293 1.00 61.38 81 HIS A O 1
ATOM 648 N N . LEU A 1 82 ? -37.380 0.976 24.428 1.00 64.69 82 LEU A N 1
ATOM 649 C CA . LEU A 1 82 ? -37.500 0.746 22.991 1.00 64.69 82 LEU A CA 1
ATOM 650 C C . LEU A 1 82 ? -38.933 1.087 22.559 1.00 64.69 82 LEU A C 1
ATOM 652 O O . LEU A 1 82 ? -39.787 0.210 22.457 1.00 64.69 82 LEU A O 1
ATOM 656 N N . GLY A 1 83 ? -39.206 2.371 22.322 1.00 67.06 83 GLY A N 1
ATOM 657 C CA . GLY A 1 83 ? -40.478 2.805 21.740 1.00 67.06 83 GLY A CA 1
ATOM 658 C C . GLY A 1 83 ? -40.676 2.210 20.343 1.00 67.06 83 GLY A C 1
ATOM 659 O O . GLY A 1 83 ? -39.745 2.175 19.529 1.00 67.06 83 GLY A O 1
ATOM 660 N N . ARG A 1 84 ? -41.887 1.733 20.039 1.00 67.50 84 ARG A N 1
ATOM 661 C CA . ARG A 1 84 ? -42.228 1.286 18.685 1.00 67.50 84 ARG A CA 1
ATOM 662 C C . ARG A 1 84 ? -42.300 2.521 17.789 1.00 67.50 84 ARG A C 1
ATOM 664 O O . ARG A 1 84 ? -42.661 3.600 18.240 1.00 67.50 84 ARG A O 1
ATOM 671 N N . LEU A 1 85 ? -42.036 2.374 16.490 1.00 66.94 85 LEU A N 1
ATOM 672 C CA . LEU A 1 85 ? -42.141 3.495 15.539 1.00 66.94 85 LEU A CA 1
ATOM 673 C C . LEU A 1 85 ? -43.535 4.170 15.548 1.00 66.94 85 LEU A C 1
ATOM 675 O O . LEU A 1 85 ? -43.661 5.318 15.146 1.00 66.94 85 LEU A O 1
ATOM 679 N N . ALA A 1 86 ? -44.562 3.458 16.027 1.00 70.94 86 ALA A N 1
ATOM 680 C CA . ALA A 1 86 ? -45.924 3.954 16.220 1.00 70.94 86 ALA A CA 1
ATOM 681 C C . ALA A 1 86 ? -46.114 4.840 17.472 1.00 70.94 86 ALA A C 1
ATOM 683 O O . ALA A 1 86 ? -47.095 5.573 17.530 1.00 70.94 86 ALA A O 1
ATOM 684 N N . ASP A 1 87 ? -45.195 4.785 18.441 1.00 70.25 87 ASP A N 1
ATOM 685 C CA . ASP A 1 87 ? -45.218 5.592 19.670 1.00 70.25 87 ASP A CA 1
ATOM 686 C C . ASP A 1 87 ? -44.512 6.944 19.479 1.00 70.25 87 ASP A C 1
ATOM 688 O O . ASP A 1 87 ? -44.554 7.811 20.354 1.00 70.25 87 ASP A O 1
ATOM 692 N N . LEU A 1 88 ? -43.851 7.144 18.331 1.00 70.81 88 LEU A N 1
ATOM 693 C CA . LEU A 1 88 ? -43.305 8.446 17.980 1.00 70.81 88 LEU A CA 1
ATOM 694 C C . LEU A 1 88 ? -44.465 9.378 17.613 1.00 70.81 88 LEU A C 1
ATOM 696 O O . LEU A 1 88 ? -45.287 9.016 16.764 1.00 70.81 88 LEU A O 1
ATOM 700 N N . PRO A 1 89 ? -44.526 10.594 18.191 1.00 75.25 89 PRO A N 1
ATOM 701 C CA . PRO A 1 89 ? -45.481 11.591 17.739 1.00 75.25 89 PRO A CA 1
ATOM 702 C C . PRO A 1 89 ? -45.300 11.781 16.233 1.00 75.25 89 PRO A C 1
ATOM 704 O O . PRO A 1 89 ? -44.164 11.870 15.750 1.00 75.25 89 PRO A O 1
ATOM 707 N N . ALA A 1 90 ? -46.418 11.798 15.497 1.00 71.56 90 ALA A N 1
ATOM 708 C CA . ALA A 1 90 ? -46.408 12.030 14.059 1.00 71.56 90 ALA A CA 1
ATOM 709 C C . ALA A 1 90 ? -45.504 13.230 13.778 1.00 71.56 90 ALA A C 1
ATOM 711 O O . ALA A 1 90 ? -45.627 14.259 14.448 1.00 71.56 90 ALA A O 1
ATOM 712 N N . ARG A 1 91 ? -44.547 13.050 12.854 1.00 63.81 91 ARG A N 1
ATOM 713 C CA . ARG A 1 91 ? -43.598 14.092 12.453 1.00 63.81 91 ARG A CA 1
ATOM 714 C C . ARG A 1 91 ? -44.404 15.369 12.284 1.00 63.81 91 ARG A C 1
ATOM 716 O O . ARG A 1 91 ? -45.257 15.402 11.405 1.00 63.81 91 ARG A O 1
ATOM 723 N N . ALA A 1 92 ? -44.177 16.355 13.158 1.00 65.25 92 ALA A N 1
ATOM 724 C CA . ALA A 1 92 ? -44.884 17.621 13.067 1.00 65.25 92 ALA A CA 1
ATOM 725 C C . ALA A 1 92 ? -44.756 18.081 11.619 1.00 65.25 92 ALA A C 1
ATOM 727 O O . ALA A 1 92 ? -43.634 18.067 11.093 1.00 65.25 92 ALA A O 1
ATOM 728 N N . ASP A 1 93 ? -45.887 18.393 10.983 1.00 65.50 93 ASP A N 1
ATOM 729 C CA . ASP A 1 93 ? -45.919 18.995 9.661 1.00 65.50 93 ASP A CA 1
ATOM 730 C C . ASP A 1 93 ? -45.130 20.293 9.775 1.00 65.50 93 ASP A C 1
ATOM 732 O O . ASP A 1 93 ? -45.651 21.364 10.087 1.00 65.50 93 ASP A O 1
ATOM 736 N N . ARG A 1 94 ? -43.818 20.192 9.564 1.00 62.16 94 ARG A N 1
ATOM 737 C CA . ARG A 1 94 ? -42.960 21.308 9.222 1.00 62.16 94 ARG A CA 1
ATOM 738 C C . ARG A 1 94 ? -43.408 21.644 7.813 1.00 62.16 94 ARG A C 1
ATOM 740 O O . ARG A 1 94 ? -42.770 21.222 6.856 1.00 62.16 94 ARG A O 1
ATOM 747 N N . GLY A 1 95 ? -44.593 22.256 7.733 1.00 63.22 95 GLY A N 1
ATOM 748 C CA . GLY A 1 95 ? -45.258 22.613 6.498 1.00 63.22 95 GLY A CA 1
ATOM 749 C C . GLY A 1 95 ? -44.216 23.295 5.648 1.00 63.22 95 GLY A C 1
ATOM 750 O O . GLY A 1 95 ? -43.495 24.147 6.169 1.00 63.22 95 GLY A O 1
ATOM 751 N N . ASP A 1 96 ? -44.063 22.819 4.416 1.00 67.44 96 ASP A N 1
ATOM 752 C CA . ASP A 1 96 ? -42.955 23.191 3.554 1.00 67.44 96 ASP A CA 1
ATOM 753 C C . ASP A 1 96 ? -42.916 24.715 3.417 1.00 67.44 96 ASP A C 1
ATOM 755 O O . ASP A 1 96 ? -43.578 25.315 2.571 1.00 67.44 96 ASP A O 1
ATOM 759 N N . GLU A 1 97 ? -42.120 25.368 4.267 1.00 70.31 97 GLU A N 1
ATOM 760 C CA . GLU A 1 97 ? -41.923 26.815 4.222 1.00 70.31 97 GLU A CA 1
ATOM 761 C C . GLU A 1 97 ? -41.359 27.210 2.860 1.00 70.31 97 GLU A C 1
ATOM 763 O O . GLU A 1 97 ? -41.574 28.319 2.386 1.00 70.31 97 GLU A O 1
ATOM 768 N N . ILE A 1 98 ? -40.665 26.266 2.225 1.00 67.12 98 ILE A N 1
ATOM 769 C CA . ILE A 1 98 ? -40.158 26.346 0.866 1.00 67.12 98 ILE A CA 1
ATOM 770 C C . ILE A 1 98 ? -41.317 26.410 -0.135 1.00 67.12 98 ILE A C 1
ATOM 772 O O . ILE A 1 98 ? -41.313 27.304 -0.972 1.00 67.12 98 ILE A O 1
ATOM 776 N N . ALA A 1 99 ? -42.333 25.547 -0.024 1.00 67.12 99 ALA A N 1
ATOM 777 C CA . ALA A 1 99 ? -43.516 25.596 -0.887 1.00 67.12 99 ALA A CA 1
ATOM 778 C C . ALA A 1 99 ? -44.299 26.902 -0.687 1.00 67.12 99 ALA A C 1
ATOM 780 O O . ALA A 1 99 ? -44.653 27.569 -1.654 1.00 67.12 99 ALA A O 1
ATOM 781 N N . ARG A 1 100 ? -44.464 27.331 0.570 1.00 72.81 100 ARG A N 1
ATOM 782 C CA . ARG A 1 100 ? -45.146 28.588 0.912 1.00 72.81 100 ARG A CA 1
ATOM 783 C C . ARG A 1 100 ? -44.402 29.822 0.394 1.00 72.81 100 ARG A C 1
ATOM 785 O O . ARG A 1 100 ? -45.023 30.783 -0.049 1.00 72.81 100 ARG A O 1
ATOM 792 N N . LYS A 1 101 ? -43.065 29.800 0.427 1.00 72.81 101 LYS A N 1
ATOM 793 C CA . LYS A 1 101 ? -42.218 30.852 -0.155 1.00 72.81 101 LYS A CA 1
ATOM 794 C C . LYS A 1 101 ? -42.249 30.807 -1.683 1.00 72.81 101 LYS A C 1
ATOM 796 O O . LYS A 1 101 ? -42.375 31.855 -2.295 1.00 72.81 101 LYS A O 1
ATOM 801 N N . LEU A 1 102 ? -42.206 29.634 -2.310 1.00 71.56 102 LEU A N 1
ATOM 802 C CA . LEU A 1 102 ? -42.325 29.491 -3.769 1.00 71.56 102 LEU A CA 1
ATOM 803 C C . LEU A 1 102 ? -43.673 30.005 -4.298 1.00 71.56 102 LEU A C 1
ATOM 805 O O . LEU A 1 102 ? -43.711 30.654 -5.342 1.00 71.56 102 LEU A O 1
ATOM 809 N N . GLU A 1 1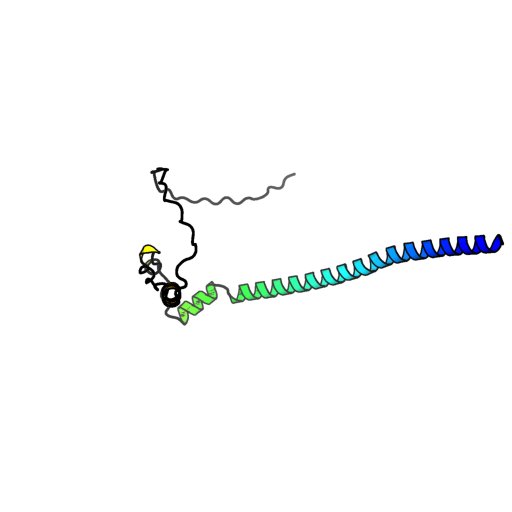03 ? -44.755 29.772 -3.556 1.00 74.81 103 GLU A N 1
ATOM 810 C CA . GLU A 1 103 ? -46.082 30.324 -3.839 1.00 74.81 103 GLU A CA 1
ATOM 811 C C . GLU A 1 103 ? -46.110 31.850 -3.662 1.00 74.81 103 GLU A C 1
ATOM 813 O O . GLU A 1 103 ? -46.570 32.561 -4.553 1.00 74.81 103 GLU A O 1
ATOM 818 N N . ALA A 1 104 ? -45.526 32.373 -2.578 1.00 71.88 104 ALA A N 1
ATOM 819 C CA . ALA A 1 104 ? -45.408 33.816 -2.349 1.00 71.88 104 ALA A CA 1
ATOM 820 C C . ALA A 1 104 ? -44.538 34.535 -3.399 1.00 71.88 104 ALA A C 1
ATOM 822 O O . ALA A 1 104 ? -44.760 35.709 -3.683 1.00 71.88 104 ALA A O 1
ATOM 823 N N . LEU A 1 105 ? -43.561 33.837 -3.987 1.00 75.81 105 LEU A N 1
ATOM 824 C CA . LEU A 1 105 ? -42.744 34.329 -5.098 1.00 75.81 105 LEU A CA 1
ATOM 825 C C . LEU A 1 105 ? -43.391 34.105 -6.481 1.00 75.81 105 LEU A C 1
ATOM 827 O O . LEU A 1 105 ? -42.791 34.469 -7.489 1.00 75.81 105 LEU A O 1
ATOM 831 N N . GLY A 1 106 ? -44.602 33.537 -6.554 1.00 63.34 106 GLY A N 1
ATOM 832 C CA . GLY A 1 106 ? -45.350 33.367 -7.805 1.00 63.34 106 GLY A CA 1
ATOM 833 C C . GLY A 1 106 ? -44.808 32.281 -8.743 1.00 63.34 106 GLY A C 1
ATOM 834 O O . GLY A 1 106 ? -45.195 32.235 -9.907 1.00 63.34 106 GLY A O 1
ATOM 835 N N . LEU A 1 107 ? -43.935 31.388 -8.261 1.00 68.25 107 LEU A N 1
ATOM 836 C CA . LEU A 1 107 ? -43.337 30.296 -9.049 1.00 68.25 107 LEU A CA 1
ATOM 837 C C . LEU A 1 107 ? -44.149 28.981 -8.983 1.00 68.25 107 LEU A C 1
ATOM 839 O O . LEU A 1 107 ? -43.666 27.923 -9.380 1.00 68.25 107 LEU A O 1
ATOM 843 N N . GLY A 1 108 ? -45.388 29.029 -8.487 1.00 60.66 108 GLY A N 1
ATOM 844 C CA . GLY A 1 108 ? -46.183 27.858 -8.090 1.00 60.66 108 GLY A CA 1
ATOM 845 C C . GLY A 1 108 ? -46.758 26.972 -9.203 1.00 60.66 108 GLY A C 1
ATOM 846 O O . GLY A 1 108 ? -47.492 26.037 -8.897 1.00 60.66 108 GLY A O 1
ATOM 847 N N . ALA A 1 109 ? -46.464 27.215 -10.480 1.00 60.53 109 ALA A N 1
ATOM 848 C CA . ALA A 1 109 ? -47.041 26.417 -11.559 1.00 60.53 109 ALA A CA 1
ATOM 849 C C . ALA A 1 109 ? -46.067 26.210 -12.718 1.00 60.53 109 ALA A C 1
ATOM 851 O O . ALA A 1 109 ? -46.093 26.952 -13.694 1.00 60.53 109 ALA A O 1
ATOM 852 N N . THR A 1 110 ? -45.250 25.156 -12.637 1.00 48.94 110 THR A N 1
ATOM 853 C CA . THR A 1 110 ? -44.950 24.275 -13.780 1.00 48.94 110 THR A CA 1
ATOM 854 C C . THR A 1 110 ? -44.411 22.928 -13.272 1.00 48.94 110 THR A C 1
ATOM 856 O O . THR A 1 110 ? -43.294 22.826 -12.783 1.00 48.94 110 THR A O 1
ATOM 859 N N . ALA A 1 111 ? -45.257 21.905 -13.434 1.00 49.72 111 ALA A N 1
ATOM 860 C CA . ALA A 1 111 ? -44.948 20.485 -13.624 1.00 49.72 111 ALA A CA 1
ATOM 861 C C . ALA A 1 111 ? -44.198 19.695 -12.523 1.00 49.72 111 ALA A C 1
ATOM 863 O O . ALA A 1 111 ? -43.030 19.349 -12.679 1.00 49.72 111 ALA A O 1
ATOM 864 N N . THR A 1 112 ? -44.948 19.198 -11.532 1.00 49.34 112 THR A N 1
ATOM 865 C CA . THR A 1 112 ? -44.699 17.849 -10.983 1.00 49.34 112 THR A CA 1
ATOM 866 C C . THR A 1 112 ? -45.803 16.928 -11.516 1.00 49.34 112 THR A C 1
ATOM 868 O O . THR A 1 112 ? -46.972 17.163 -11.206 1.00 49.34 112 THR A O 1
ATOM 871 N N . PRO A 1 113 ? -45.497 15.930 -12.368 1.00 43.66 113 PRO A N 1
ATOM 872 C CA . PRO A 1 113 ? -46.513 15.074 -12.964 1.00 43.66 113 PRO A CA 1
ATOM 873 C C . PRO A 1 113 ? -47.143 14.168 -11.902 1.00 43.66 113 PRO A C 1
ATOM 875 O O . PRO A 1 113 ? -46.475 13.694 -10.983 1.00 43.66 113 PRO A O 1
ATOM 878 N N . ALA A 1 114 ? -48.449 13.955 -12.053 1.00 41.06 114 ALA A N 1
ATOM 879 C CA . ALA A 1 114 ? -49.313 13.184 -11.173 1.00 41.06 114 ALA A CA 1
ATOM 880 C C . ALA A 1 114 ? -48.700 11.829 -10.778 1.00 41.06 114 ALA A C 1
ATOM 882 O O . ALA A 1 114 ? -48.456 10.961 -11.620 1.00 41.06 114 ALA A O 1
ATOM 883 N N . ALA A 1 115 ? -48.490 11.647 -9.473 1.00 38.97 115 ALA A N 1
ATOM 884 C CA . ALA A 1 115 ? -48.203 10.351 -8.886 1.00 38.97 115 ALA A CA 1
ATOM 885 C C . ALA A 1 115 ? -49.410 9.437 -9.120 1.00 38.97 115 ALA A C 1
ATOM 887 O O . ALA A 1 115 ? -50.514 9.680 -8.634 1.00 38.97 115 ALA A O 1
ATOM 888 N N . LYS A 1 116 ? -49.163 8.414 -9.935 1.00 38.72 116 LYS A N 1
ATOM 889 C CA . LYS A 1 116 ? -50.115 7.402 -10.359 1.00 38.72 116 LYS A CA 1
ATOM 890 C C . LYS A 1 116 ? -50.780 6.717 -9.167 1.00 38.72 116 LYS A C 1
ATOM 892 O O . LYS A 1 116 ? -50.142 6.350 -8.184 1.00 38.72 116 LYS A O 1
ATOM 897 N N . GLU A 1 117 ? -52.081 6.567 -9.338 1.00 37.50 117 GLU A N 1
ATOM 898 C CA . GLU A 1 117 ? -53.067 5.960 -8.466 1.00 37.50 117 GLU A CA 1
ATOM 899 C C . GLU A 1 117 ? -52.630 4.649 -7.804 1.00 37.50 117 GLU A C 1
ATOM 901 O O . GLU A 1 117 ? -52.000 3.761 -8.380 1.00 37.50 117 GLU A O 1
ATOM 906 N N . ARG A 1 118 ? -53.078 4.554 -6.557 1.00 44.84 118 ARG A N 1
ATOM 907 C CA . ARG A 1 118 ? -53.157 3.390 -5.684 1.00 44.84 118 ARG A CA 1
ATOM 908 C C . ARG A 1 118 ? -53.843 2.212 -6.394 1.00 44.84 118 ARG A C 1
ATOM 910 O O . ARG A 1 118 ? -54.957 2.360 -6.882 1.00 44.84 118 ARG A O 1
ATOM 917 N N . ALA A 1 119 ? -53.226 1.032 -6.353 1.00 35.28 119 ALA A N 1
ATOM 918 C CA . ALA A 1 119 ? -53.870 -0.249 -6.654 1.00 35.28 119 ALA A CA 1
ATOM 919 C C . ALA A 1 119 ? -53.584 -1.268 -5.525 1.00 35.28 119 ALA A C 1
ATOM 921 O O . ALA A 1 119 ? -52.595 -1.109 -4.804 1.00 35.28 119 ALA A O 1
ATOM 922 N N . PRO A 1 120 ? -54.483 -2.246 -5.297 1.00 44.78 120 PRO A N 1
ATOM 923 C CA . PRO A 1 120 ? -54.754 -2.817 -3.981 1.00 44.78 120 PRO A CA 1
ATOM 924 C C . PRO A 1 120 ? -53.935 -4.069 -3.637 1.00 44.78 120 PRO A C 1
ATOM 926 O O . PRO A 1 120 ? -53.337 -4.735 -4.475 1.00 44.78 120 PRO A O 1
ATOM 929 N N . SER A 1 121 ? -53.968 -4.386 -2.347 1.00 48.69 121 SER A N 1
ATOM 930 C CA . SER A 1 121 ? -53.450 -5.582 -1.688 1.00 48.69 121 SER A CA 1
ATOM 931 C C . SER A 1 121 ? -53.916 -6.909 -2.301 1.00 48.69 121 SER A C 1
ATOM 933 O O . SER A 1 121 ? -55.114 -7.136 -2.456 1.00 48.69 121 SER A O 1
ATOM 935 N N . THR A 1 122 ? -52.987 -7.846 -2.496 1.00 34.22 122 THR A N 1
ATOM 936 C CA . THR A 1 122 ? -53.206 -9.307 -2.444 1.00 34.22 122 THR A CA 1
ATOM 937 C C . THR A 1 122 ? -51.855 -9.914 -2.045 1.00 34.22 122 THR A C 1
ATOM 939 O O . THR A 1 122 ? -50.859 -9.725 -2.729 1.00 34.22 122 THR A O 1
ATOM 942 N N . THR A 1 123 ? -51.691 -10.516 -0.870 1.00 36.06 123 THR A N 1
ATOM 943 C CA . THR A 1 123 ? -52.008 -11.932 -0.671 1.00 36.06 123 THR A CA 1
ATOM 944 C C . THR A 1 123 ? -52.130 -12.223 0.820 1.00 36.06 123 THR A C 1
ATOM 946 O O . THR A 1 123 ? -51.246 -11.905 1.614 1.00 36.06 123 THR A O 1
ATOM 949 N N . ALA A 1 124 ? -53.259 -12.828 1.174 1.00 38.28 124 ALA A N 1
ATOM 950 C CA . ALA A 1 124 ? -53.522 -13.426 2.466 1.00 38.28 124 ALA A CA 1
ATOM 951 C C . ALA A 1 124 ? -52.631 -14.658 2.697 1.00 38.28 124 ALA A C 1
ATOM 953 O O . ALA A 1 124 ? -52.440 -15.471 1.799 1.00 38.28 124 ALA A O 1
ATOM 954 N N . GLY A 1 125 ? -52.153 -14.819 3.928 1.00 32.28 125 GLY A N 1
ATOM 955 C CA . GLY A 1 125 ? -51.420 -15.996 4.387 1.00 32.28 125 GLY A CA 1
ATOM 956 C C . GLY A 1 125 ? -51.342 -16.000 5.908 1.00 32.28 125 GLY A C 1
ATOM 957 O O . GLY A 1 125 ? -50.303 -15.726 6.491 1.00 32.28 125 GLY A O 1
ATOM 958 N N . ARG A 1 126 ? -52.490 -16.223 6.548 1.00 37.03 126 ARG A N 1
ATOM 959 C CA . ARG A 1 126 ? -52.637 -16.467 7.987 1.00 37.03 126 ARG A CA 1
ATOM 960 C C . ARG A 1 126 ? -52.166 -17.892 8.293 1.00 37.03 126 ARG A C 1
ATOM 962 O O . ARG A 1 126 ? -52.762 -18.799 7.727 1.00 37.03 126 ARG A O 1
ATOM 969 N N . ALA A 1 127 ? -51.196 -18.071 9.196 1.00 38.00 127 ALA A N 1
ATOM 970 C CA . ALA A 1 127 ? -51.205 -19.082 10.272 1.00 38.00 127 ALA A CA 1
ATOM 971 C C . ALA A 1 127 ? -49.837 -19.205 10.987 1.00 38.00 127 ALA A C 1
ATOM 973 O O . ALA A 1 127 ? -48.821 -19.441 10.349 1.00 38.00 127 ALA A O 1
ATOM 974 N N . GLU A 1 128 ? -49.902 -19.102 12.321 1.00 35.53 128 GLU A N 1
ATOM 975 C CA . GLU A 1 128 ? -49.055 -19.753 13.342 1.00 35.53 128 GLU A CA 1
ATOM 976 C C . GLU A 1 128 ? -47.577 -19.342 13.545 1.00 35.53 128 GLU A C 1
ATOM 978 O O . GLU A 1 128 ? -46.653 -19.799 12.883 1.00 35.53 128 GLU A O 1
ATOM 983 N N . GLU A 1 129 ? -47.353 -18.575 14.617 1.00 44.75 129 GLU A N 1
ATOM 984 C CA . GLU A 1 129 ? -46.202 -18.706 15.535 1.00 44.75 129 GLU A CA 1
ATOM 985 C C . GLU A 1 129 ? -46.444 -19.877 16.528 1.00 44.75 129 GLU A C 1
ATOM 987 O O . GLU A 1 129 ? -47.592 -20.300 16.672 1.00 44.75 129 GLU A O 1
ATOM 992 N N . PRO A 1 130 ? -45.496 -20.282 17.407 1.00 52.22 130 PRO A N 1
ATOM 993 C CA . PRO A 1 130 ? -44.039 -20.451 17.276 1.00 52.22 130 PRO A CA 1
ATOM 994 C C . PRO A 1 130 ? -43.558 -21.789 17.920 1.00 52.22 130 PRO A C 1
ATOM 996 O O . PRO A 1 130 ? -44.200 -22.313 18.830 1.00 52.22 130 PRO A O 1
ATOM 999 N N . ARG A 1 131 ? -42.378 -22.333 17.569 1.00 42.94 131 ARG A N 1
ATOM 1000 C CA . ARG A 1 131 ? -41.673 -23.314 18.435 1.00 42.94 131 ARG A CA 1
ATOM 1001 C C . ARG A 1 131 ? -40.155 -23.119 18.443 1.00 42.94 131 ARG A C 1
ATOM 1003 O O . ARG A 1 131 ? -39.455 -23.386 17.477 1.00 42.94 131 ARG A O 1
ATOM 1010 N N . THR A 1 132 ? -39.697 -22.664 19.604 1.00 47.69 132 THR A N 1
ATOM 1011 C CA . THR A 1 132 ? -38.424 -22.966 20.273 1.00 47.69 132 THR A CA 1
ATOM 1012 C C . THR A 1 132 ? -37.835 -24.346 19.935 1.00 47.69 132 THR A C 1
ATOM 1014 O O . THR A 1 132 ? -38.548 -25.345 19.931 1.00 47.69 132 THR A O 1
ATOM 1017 N N . THR A 1 133 ? -36.526 -24.414 19.682 1.00 43.62 133 THR A N 1
ATOM 1018 C CA . THR A 1 133 ? -35.519 -25.179 20.457 1.00 43.62 133 THR A CA 1
ATOM 1019 C C . THR A 1 133 ? -34.220 -25.261 19.658 1.00 43.62 133 THR A C 1
ATOM 1021 O O . THR A 1 133 ? -34.217 -25.417 18.440 1.00 43.62 133 THR A O 1
ATOM 1024 N N . GLY A 1 134 ? -33.100 -25.066 20.351 1.00 40.06 134 GLY A N 1
ATOM 1025 C CA . GLY A 1 134 ? -31.782 -24.996 19.737 1.00 40.06 134 GLY A CA 1
ATOM 1026 C C . GLY A 1 134 ? -31.262 -26.339 19.235 1.00 40.06 134 GLY A C 1
ATOM 1027 O O . GLY A 1 134 ? -31.720 -27.391 19.658 1.00 40.06 134 GLY A O 1
ATOM 1028 N N . SER A 1 135 ? -30.239 -26.289 18.386 1.00 50.12 135 SER A N 1
ATOM 1029 C CA . SER A 1 135 ? -29.134 -27.246 18.445 1.00 50.12 135 SER A CA 1
ATOM 1030 C C . SER A 1 135 ? -27.974 -26.784 17.568 1.00 50.12 135 SER A C 1
ATOM 1032 O O . SER A 1 135 ? -28.114 -26.511 16.377 1.00 50.12 135 SER A O 1
ATOM 1034 N N . THR A 1 136 ? -26.820 -26.706 18.211 1.00 41.81 136 THR A N 1
ATOM 1035 C CA . THR A 1 136 ? -25.469 -26.645 17.668 1.00 41.81 136 THR A CA 1
ATOM 1036 C C . THR A 1 136 ? -25.240 -27.716 16.598 1.00 41.81 136 THR A C 1
ATOM 1038 O O . THR A 1 136 ? -25.525 -28.889 16.819 1.00 41.81 136 THR A O 1
ATOM 1041 N N . SER A 1 137 ? -24.610 -27.361 15.476 1.00 46.22 137 SER A N 1
ATOM 1042 C CA . SER A 1 137 ? -23.879 -28.353 14.682 1.00 46.22 137 SER A CA 1
ATOM 1043 C C . SER A 1 137 ? -22.578 -27.765 14.146 1.00 46.22 137 SER A C 1
ATOM 1045 O O . SER A 1 137 ? -22.536 -26.979 13.202 1.00 46.22 137 SER A O 1
ATOM 1047 N N . THR A 1 138 ? -21.502 -28.136 14.830 1.00 45.66 138 THR A N 1
ATOM 1048 C CA . THR A 1 138 ? -20.101 -27.920 14.484 1.00 45.66 138 THR A CA 1
ATOM 1049 C C . THR A 1 138 ? -19.728 -28.738 13.248 1.00 45.66 138 THR A C 1
ATOM 1051 O O . THR A 1 138 ? -19.845 -29.963 13.256 1.00 45.66 138 THR A O 1
ATOM 1054 N N . ARG A 1 139 ? -19.217 -28.086 12.199 1.00 41.03 139 ARG A N 1
ATOM 1055 C CA . ARG A 1 139 ? -18.616 -28.763 11.042 1.00 41.03 139 ARG A CA 1
ATOM 1056 C C . ARG A 1 139 ? -17.122 -29.003 11.301 1.00 41.03 139 ARG A C 1
ATOM 1058 O O . ARG A 1 139 ? -16.310 -28.106 11.108 1.00 41.03 139 ARG A O 1
ATOM 1065 N N . THR A 1 140 ? -16.777 -30.220 11.713 1.00 51.72 140 THR A N 1
ATOM 1066 C CA . THR A 1 140 ? -15.403 -30.755 11.745 1.00 51.72 140 THR A CA 1
ATOM 1067 C C . THR A 1 140 ? -15.065 -31.371 10.380 1.00 51.72 140 THR A C 1
ATOM 1069 O O . THR A 1 140 ? -15.854 -32.183 9.896 1.00 51.72 140 THR A O 1
ATOM 1072 N N . PRO A 1 141 ? -13.925 -31.052 9.738 1.00 57.34 141 PRO A N 1
ATOM 1073 C CA . PRO A 1 141 ? -13.449 -31.809 8.588 1.00 57.34 141 PRO A CA 1
ATOM 1074 C C . PRO A 1 141 ? -12.665 -33.043 9.063 1.00 57.34 141 PRO A C 1
ATOM 1076 O O . PRO A 1 141 ? -11.622 -32.936 9.705 1.00 57.34 141 PRO A O 1
ATOM 1079 N N . THR A 1 142 ? -13.200 -34.224 8.756 1.00 51.31 142 THR A N 1
ATOM 1080 C CA . THR A 1 142 ? -12.565 -35.529 8.986 1.00 51.31 142 THR A CA 1
ATOM 1081 C C . THR A 1 142 ? -11.370 -35.735 8.053 1.00 51.31 142 THR A C 1
ATOM 1083 O O . THR A 1 142 ? -11.485 -35.584 6.839 1.00 51.31 142 THR A O 1
ATOM 1086 N N . ALA A 1 143 ? -10.247 -36.157 8.639 1.00 40.16 143 ALA A N 1
ATOM 1087 C CA . ALA A 1 143 ? -9.097 -36.752 7.968 1.00 40.16 143 ALA A CA 1
ATOM 1088 C C . ALA A 1 143 ? -9.160 -38.291 8.051 1.00 40.16 143 ALA A C 1
ATOM 1090 O O . ALA A 1 143 ? -9.385 -38.845 9.128 1.00 40.16 143 ALA A O 1
ATOM 1091 N N . LYS A 1 144 ? -8.951 -38.963 6.914 1.00 46.94 144 LYS A N 1
ATOM 1092 C CA . LYS A 1 144 ? -8.491 -40.357 6.712 1.00 46.94 144 LYS A CA 1
ATOM 1093 C C . LYS A 1 144 ? -8.487 -40.578 5.186 1.00 46.94 144 LYS A C 1
ATOM 1095 O O . LYS A 1 144 ? -9.412 -40.117 4.533 1.00 46.94 144 LYS A O 1
ATOM 1100 N N . ARG A 1 145 ? -7.531 -41.243 4.548 1.00 42.28 145 ARG A N 1
ATOM 1101 C CA . ARG A 1 145 ? -6.511 -42.194 4.983 1.00 42.28 145 ARG A CA 1
ATOM 1102 C C . ARG A 1 145 ? -5.433 -42.257 3.900 1.00 42.28 145 ARG A C 1
ATOM 1104 O O . ARG A 1 145 ? -5.794 -41.966 2.739 1.00 42.28 145 ARG A O 1
#